Protein AF-A0A8J7L8V4-F1 (afdb_monomer_lite)

Sequence (102 aa):
MEALPDNWADIQPDTVYLSISGLLVSFGGEQIKLGLKYDQKGKHLKAIEKGIVPPRGNVGLVASQESGYDLKSKVLGKGGDRRFHAKFIDDILHFPGLVTEH

Structure (mmCIF, N/CA/C/O backbone):
data_AF-A0A8J7L8V4-F1
#
_entry.id   AF-A0A8J7L8V4-F1
#
loop_
_atom_site.group_PDB
_atom_site.id
_atom_site.type_symbol
_atom_site.label_atom_id
_atom_site.label_alt_id
_atom_site.label_comp_id
_atom_site.label_asym_id
_atom_site.label_entity_id
_atom_site.label_seq_id
_atom_site.pdbx_PDB_ins_code
_atom_site.Cartn_x
_atom_site.Cartn_y
_atom_site.Cartn_z
_atom_site.occupancy
_atom_site.B_iso_or_equiv
_atom_site.auth_seq_id
_atom_site.auth_comp_id
_atom_site.auth_asym_id
_atom_site.auth_atom_id
_atom_site.pdbx_PDB_model_num
ATOM 1 N N . MET A 1 1 ? -16.064 5.754 7.129 1.00 74.81 1 MET A N 1
ATOM 2 C CA . MET A 1 1 ? -14.832 5.377 6.408 1.00 74.81 1 MET A CA 1
ATOM 3 C C . MET A 1 1 ? -14.157 6.662 5.989 1.00 74.81 1 MET A C 1
ATOM 5 O O . MET A 1 1 ? -14.854 7.556 5.521 1.00 74.81 1 MET A O 1
ATOM 9 N N . GLU A 1 2 ? -12.859 6.776 6.236 1.00 91.12 2 GLU A N 1
ATOM 10 C CA . GLU A 1 2 ? -12.074 7.978 5.938 1.00 91.12 2 GLU A CA 1
ATOM 11 C C . GLU A 1 2 ? -11.388 7.831 4.578 1.00 91.12 2 GLU A C 1
ATOM 13 O O . GLU A 1 2 ? -11.140 6.710 4.132 1.00 91.12 2 GLU A O 1
ATOM 18 N N . ALA A 1 3 ? -11.096 8.944 3.907 1.00 96.25 3 ALA A N 1
ATOM 19 C CA . ALA A 1 3 ? -10.249 8.909 2.717 1.00 96.25 3 ALA A CA 1
ATOM 20 C C . ALA A 1 3 ? -8.829 8.484 3.114 1.00 96.25 3 ALA A C 1
ATOM 22 O O . ALA A 1 3 ? -8.364 8.851 4.193 1.00 96.25 3 ALA A O 1
ATOM 23 N N . LEU A 1 4 ? -8.145 7.726 2.257 1.00 97.12 4 LEU A N 1
ATOM 24 C CA . LEU A 1 4 ? -6.746 7.363 2.485 1.00 97.12 4 LEU A CA 1
ATOM 25 C C . LEU A 1 4 ? -5.873 8.633 2.538 1.00 97.12 4 LEU A C 1
ATOM 27 O O . LEU A 1 4 ? -5.872 9.402 1.572 1.00 97.12 4 LEU A O 1
ATOM 31 N N . PRO A 1 5 ? -5.118 8.867 3.630 1.00 96.50 5 PRO A N 1
ATOM 32 C CA . PRO A 1 5 ? -4.168 9.971 3.685 1.00 96.50 5 PRO A CA 1
ATOM 33 C C . PRO A 1 5 ? -3.107 9.880 2.585 1.00 96.50 5 PRO A C 1
ATOM 35 O O . PRO A 1 5 ? -2.744 8.794 2.130 1.00 96.50 5 PRO A O 1
ATOM 38 N N . ASP A 1 6 ? -2.553 11.021 2.183 1.00 94.81 6 ASP A N 1
ATOM 39 C CA . ASP A 1 6 ? -1.509 11.096 1.156 1.00 94.81 6 ASP A CA 1
ATOM 40 C C . ASP A 1 6 ? -0.079 10.944 1.714 1.00 94.81 6 ASP A C 1
ATOM 42 O O . ASP A 1 6 ? 0.896 10.961 0.951 1.00 94.81 6 ASP A O 1
ATOM 46 N N . ASN A 1 7 ? 0.048 10.732 3.029 1.00 96.44 7 ASN A N 1
ATOM 47 C CA . ASN A 1 7 ? 1.303 10.546 3.746 1.00 96.44 7 ASN A CA 1
ATOM 48 C C . ASN A 1 7 ? 1.221 9.372 4.737 1.00 96.44 7 ASN A C 1
ATOM 50 O O . ASN A 1 7 ? 0.263 9.227 5.492 1.00 96.44 7 ASN A O 1
ATOM 54 N N . TRP A 1 8 ? 2.275 8.551 4.776 1.00 97.69 8 TRP A N 1
ATOM 55 C CA . TRP A 1 8 ? 2.387 7.403 5.678 1.00 97.69 8 TRP A CA 1
ATOM 56 C C . TRP A 1 8 ? 2.344 7.772 7.164 1.00 97.69 8 TRP A C 1
ATOM 58 O O . TRP A 1 8 ? 1.924 6.945 7.966 1.00 97.69 8 TRP A O 1
ATOM 68 N N . ALA A 1 9 ? 2.777 8.980 7.540 1.00 97.56 9 ALA A N 1
ATOM 69 C CA . ALA A 1 9 ? 2.771 9.427 8.936 1.00 97.56 9 ALA A CA 1
ATOM 70 C C . ALA A 1 9 ? 1.355 9.632 9.502 1.00 97.56 9 ALA A C 1
ATOM 72 O O . ALA A 1 9 ? 1.171 9.564 10.715 1.00 97.56 9 ALA A O 1
ATOM 73 N N . ASP A 1 10 ? 0.375 9.845 8.624 1.00 97.69 10 ASP A N 1
ATOM 74 C CA . ASP A 1 10 ? -1.013 10.124 8.994 1.00 97.69 10 ASP A CA 1
ATOM 75 C C . ASP A 1 10 ? -1.884 8.854 8.986 1.00 97.69 10 ASP A C 1
ATOM 77 O O . ASP A 1 10 ? -3.049 8.882 9.384 1.00 97.69 10 ASP A O 1
ATOM 81 N N . ILE A 1 11 ? -1.321 7.718 8.565 1.00 97.88 11 ILE A N 1
ATOM 82 C CA . ILE A 1 11 ? -2.009 6.426 8.538 1.00 97.88 11 ILE A CA 1
ATOM 83 C C . ILE A 1 11 ? -1.959 5.789 9.924 1.00 97.88 11 ILE A C 1
ATOM 85 O O . ILE A 1 11 ? -0.894 5.632 10.522 1.00 97.88 11 ILE A O 1
ATOM 89 N N . GLN A 1 12 ? -3.123 5.365 10.406 1.00 98.00 12 GLN A N 1
ATOM 90 C CA . GLN A 1 12 ? -3.262 4.595 11.635 1.00 98.00 12 GLN A CA 1
ATOM 91 C C . GLN A 1 12 ? -3.309 3.091 11.322 1.00 98.00 12 GLN A C 1
ATOM 93 O O . GLN A 1 12 ? -3.920 2.693 10.324 1.00 98.00 12 GLN A O 1
ATOM 98 N N . PRO A 1 13 ? -2.667 2.245 12.149 1.00 97.62 13 PRO A N 1
ATOM 99 C CA . PRO A 1 13 ? -2.696 0.801 11.962 1.00 97.62 13 PRO A CA 1
ATOM 100 C C . PRO A 1 13 ? -4.119 0.259 12.104 1.00 97.62 13 PRO A C 1
ATOM 102 O O . PRO A 1 13 ? -4.875 0.707 12.961 1.00 97.62 13 PRO A O 1
ATOM 105 N N . ASP A 1 14 ? -4.462 -0.707 11.252 1.00 95.56 14 ASP A N 1
ATOM 106 C CA . ASP A 1 14 ? -5.732 -1.448 11.246 1.00 95.56 14 ASP A CA 1
ATOM 107 C C . ASP A 1 14 ? -7.001 -0.592 11.039 1.00 95.56 14 ASP A C 1
ATOM 109 O O . ASP A 1 14 ? -8.120 -1.109 11.042 1.00 95.56 14 ASP A O 1
ATOM 113 N N . THR A 1 15 ? -6.843 0.703 10.753 1.00 97.88 15 THR A N 1
ATOM 114 C CA . THR A 1 15 ? -7.922 1.578 10.288 1.00 97.88 15 THR A CA 1
ATOM 115 C C . THR A 1 15 ? -8.240 1.298 8.820 1.00 97.88 15 THR A C 1
ATOM 117 O O . THR A 1 15 ? -7.345 1.103 7.992 1.00 97.88 15 THR A O 1
ATOM 120 N N . VAL A 1 16 ? -9.535 1.288 8.490 1.00 98.25 16 VAL A N 1
ATOM 121 C CA . VAL A 1 16 ? -10.027 1.089 7.122 1.00 98.25 16 VAL A CA 1
ATOM 122 C C . VAL A 1 16 ? -10.236 2.433 6.432 1.00 98.25 16 VAL A C 1
ATOM 124 O O . VAL A 1 16 ? -11.053 3.256 6.858 1.00 98.2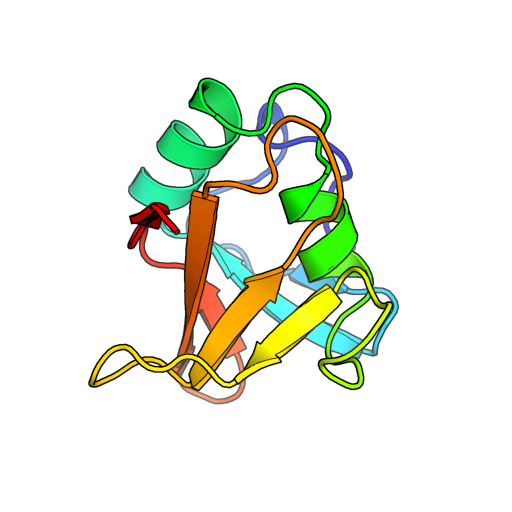5 16 VAL A O 1
ATOM 127 N N . TYR A 1 17 ? -9.540 2.602 5.316 1.00 98.31 17 TYR A N 1
ATOM 128 C CA . TYR A 1 17 ? -9.607 3.762 4.443 1.00 98.31 17 TYR A CA 1
ATOM 129 C C . TYR A 1 17 ? -10.298 3.415 3.126 1.00 98.31 17 TYR A C 1
ATOM 131 O O . TYR A 1 17 ? -10.214 2.288 2.636 1.00 98.31 17 TYR A O 1
ATOM 139 N N . LEU A 1 18 ? -10.968 4.402 2.541 1.00 97.81 18 LEU A N 1
ATOM 140 C CA . LEU A 1 18 ? -11.533 4.336 1.202 1.00 97.81 18 LEU A CA 1
ATOM 141 C C . LEU A 1 18 ? -10.584 5.039 0.233 1.00 97.81 18 LEU A C 1
ATOM 143 O O . LEU A 1 18 ? -10.279 6.218 0.411 1.00 97.81 18 LEU A O 1
ATOM 147 N N . SER A 1 19 ? -10.150 4.319 -0.797 1.00 96.25 19 SER A N 1
ATOM 148 C CA . SER A 1 19 ? -9.367 4.905 -1.887 1.00 96.25 19 SER A CA 1
ATOM 149 C C . SER A 1 19 ? -10.242 5.611 -2.924 1.00 96.25 19 SER A C 1
ATOM 151 O O . SER A 1 19 ? -11.424 5.280 -3.062 1.00 96.25 19 SER A O 1
ATOM 153 N N . ILE A 1 20 ? -9.664 6.493 -3.750 1.00 94.94 20 ILE A N 1
ATOM 154 C CA . ILE A 1 20 ? -10.377 7.117 -4.885 1.00 94.94 20 ILE A CA 1
ATOM 155 C C . ILE A 1 20 ? -10.988 6.106 -5.865 1.00 94.94 20 ILE A C 1
ATOM 157 O O . ILE A 1 20 ? -11.924 6.440 -6.589 1.00 94.94 20 ILE A O 1
ATOM 161 N N . SER A 1 21 ? -10.467 4.877 -5.914 1.00 92.19 21 SER A N 1
ATOM 162 C CA . SER A 1 21 ? -10.990 3.809 -6.774 1.00 92.19 21 SER A CA 1
ATOM 163 C C . SER A 1 21 ? -12.217 3.092 -6.194 1.00 92.19 21 SER A C 1
ATOM 165 O O . SER A 1 21 ? -12.786 2.225 -6.852 1.00 92.19 21 SER A O 1
ATOM 167 N N . GLY A 1 22 ? -12.616 3.431 -4.963 1.00 95.12 22 GLY A N 1
ATOM 168 C CA . GLY A 1 22 ? -13.674 2.747 -4.221 1.00 95.12 22 GLY A CA 1
ATOM 169 C C . GLY A 1 22 ? -13.200 1.504 -3.459 1.00 95.12 22 GLY A C 1
ATOM 170 O O . GLY A 1 22 ? -14.007 0.851 -2.805 1.00 95.12 22 GLY A O 1
ATOM 171 N N . LEU A 1 23 ? -11.907 1.170 -3.521 1.00 96.75 23 LEU A N 1
ATOM 172 C CA . LEU A 1 23 ? -11.328 0.036 -2.801 1.00 96.75 23 LEU A CA 1
ATOM 173 C C . LEU A 1 23 ? -11.144 0.363 -1.314 1.00 96.75 23 LEU A C 1
ATOM 175 O O . LEU A 1 23 ? -10.607 1.427 -0.989 1.00 96.75 23 LEU A O 1
ATOM 179 N N . LEU A 1 24 ? -11.537 -0.571 -0.444 1.00 98.06 24 LEU A N 1
ATOM 180 C CA . LEU A 1 24 ? -11.269 -0.528 0.994 1.00 98.06 24 LEU A CA 1
ATOM 181 C C . LEU A 1 24 ? -9.868 -1.055 1.286 1.00 98.06 24 LEU A C 1
ATOM 183 O O . LEU A 1 24 ? -9.503 -2.142 0.835 1.00 98.06 24 LEU A O 1
ATOM 187 N N . VAL A 1 25 ? -9.086 -0.294 2.046 1.00 98.19 25 VAL A N 1
ATOM 188 C CA . VAL A 1 25 ? -7.678 -0.594 2.316 1.00 98.19 25 VAL A CA 1
ATOM 189 C C . VAL A 1 25 ? -7.375 -0.432 3.800 1.00 98.19 25 VAL A C 1
ATOM 191 O O . VAL A 1 25 ? -7.846 0.508 4.433 1.00 98.19 25 VAL A O 1
ATOM 194 N N . SER A 1 26 ? -6.557 -1.326 4.351 1.00 98.44 26 SER A N 1
ATOM 195 C CA . SER A 1 26 ? -6.000 -1.190 5.700 1.00 98.44 26 SER A CA 1
ATOM 196 C C . SER A 1 26 ? -4.515 -1.550 5.724 1.00 98.44 26 SER A C 1
ATOM 198 O O . SER A 1 26 ? -4.001 -2.223 4.824 1.00 98.44 26 SER A O 1
ATOM 200 N N . PHE A 1 27 ? -3.813 -1.095 6.760 1.00 98.56 27 PHE A N 1
ATOM 201 C CA . PHE A 1 27 ? -2.369 -1.266 6.895 1.00 98.56 27 PHE A CA 1
ATOM 202 C C . PHE A 1 27 ? -2.024 -1.798 8.279 1.00 98.56 27 PHE A C 1
ATOM 204 O O . PHE A 1 27 ? -2.420 -1.213 9.283 1.00 98.56 27 PHE A O 1
ATOM 211 N N . GLY A 1 28 ? -1.237 -2.869 8.337 1.00 98.50 28 GLY A N 1
ATOM 212 C CA . GLY A 1 28 ? -0.613 -3.303 9.580 1.00 98.50 28 GLY A CA 1
ATOM 213 C C . GLY A 1 28 ? 0.511 -2.349 9.996 1.00 98.50 28 GLY A C 1
ATOM 214 O O . GLY A 1 28 ? 1.127 -1.678 9.161 1.00 98.50 28 GLY A O 1
ATOM 215 N N . GLY A 1 29 ? 0.840 -2.324 11.289 1.00 98.38 29 GLY A N 1
ATOM 216 C CA . GLY A 1 29 ? 1.886 -1.441 11.823 1.00 98.38 29 GLY A CA 1
ATOM 217 C C . GLY A 1 29 ? 3.254 -1.606 11.143 1.00 98.38 29 GLY A C 1
ATOM 218 O O . GLY A 1 29 ? 3.951 -0.619 10.903 1.00 98.38 29 GLY A O 1
ATOM 219 N N . GLU A 1 30 ? 3.626 -2.831 10.761 1.00 98.44 30 GLU A N 1
ATOM 220 C CA . GLU A 1 30 ? 4.871 -3.081 10.022 1.00 98.44 30 GLU A CA 1
ATOM 221 C C . GLU A 1 30 ? 4.854 -2.448 8.627 1.00 98.44 30 GLU A C 1
ATOM 223 O O . GLU A 1 30 ? 5.852 -1.865 8.201 1.00 98.44 30 GLU A O 1
ATOM 228 N N . GLN A 1 31 ? 3.713 -2.464 7.934 1.00 98.44 31 GLN A N 1
ATOM 229 C CA . GLN A 1 31 ? 3.596 -1.808 6.635 1.00 98.44 31 GLN A CA 1
ATOM 230 C C . GLN A 1 31 ? 3.797 -0.295 6.736 1.00 98.44 31 GLN A C 1
ATOM 232 O O . GLN A 1 31 ? 4.457 0.285 5.873 1.00 98.44 31 GLN A O 1
ATOM 237 N N . ILE A 1 32 ? 3.264 0.340 7.779 1.00 98.38 32 ILE A N 1
ATOM 238 C CA . ILE A 1 32 ? 3.413 1.785 7.994 1.00 98.38 32 ILE A CA 1
ATOM 239 C C . ILE A 1 32 ? 4.892 2.133 8.208 1.00 98.38 32 ILE A C 1
ATOM 241 O O . ILE A 1 32 ? 5.420 3.034 7.552 1.00 98.38 32 ILE A O 1
ATOM 245 N N . LYS A 1 33 ? 5.609 1.358 9.037 1.00 98.31 33 LYS A N 1
ATOM 246 C CA . LYS A 1 33 ? 7.064 1.516 9.237 1.00 98.31 33 LYS A CA 1
ATOM 247 C C . LYS A 1 33 ? 7.841 1.383 7.925 1.00 98.31 33 LYS A C 1
ATOM 249 O O . LYS A 1 33 ? 8.748 2.171 7.652 1.00 98.31 33 LYS A O 1
ATOM 254 N N . LEU A 1 34 ? 7.489 0.395 7.103 1.00 97.19 34 LEU A N 1
ATOM 255 C CA . LEU A 1 34 ? 8.110 0.167 5.797 1.00 97.19 34 LEU A CA 1
ATOM 256 C C . LEU A 1 34 ? 7.802 1.298 4.808 1.00 97.19 34 LEU A C 1
ATOM 258 O O . LEU A 1 34 ? 8.699 1.719 4.079 1.00 97.19 34 LEU A O 1
ATOM 262 N N . GLY A 1 35 ? 6.575 1.820 4.816 1.00 96.81 35 GLY A N 1
ATOM 263 C CA . GLY A 1 35 ? 6.157 2.977 4.028 1.00 96.81 35 GLY A CA 1
ATOM 264 C C . GLY A 1 35 ? 6.965 4.226 4.372 1.00 96.81 35 GLY A C 1
ATOM 265 O O . GLY A 1 35 ? 7.581 4.821 3.490 1.00 96.81 35 GLY A O 1
ATOM 266 N N . LEU A 1 36 ? 7.083 4.550 5.663 1.00 96.75 36 LEU A N 1
ATOM 267 C CA . LEU A 1 36 ? 7.914 5.658 6.151 1.00 96.75 36 LEU A CA 1
ATOM 268 C C . LEU A 1 36 ? 9.392 5.504 5.755 1.00 96.75 36 LEU A C 1
ATOM 270 O O . LEU A 1 36 ? 10.049 6.474 5.377 1.00 96.75 36 LEU A O 1
ATOM 274 N N . LYS A 1 37 ? 9.923 4.277 5.817 1.00 95.75 37 LYS A N 1
ATOM 275 C CA . LYS A 1 37 ? 11.328 3.993 5.501 1.00 95.75 37 LYS A CA 1
ATOM 276 C C . LYS A 1 37 ? 11.627 4.068 4.003 1.00 95.75 37 LYS A C 1
ATOM 278 O O . LYS A 1 37 ? 12.648 4.635 3.612 1.00 95.75 37 LYS A O 1
ATOM 283 N N . TYR A 1 38 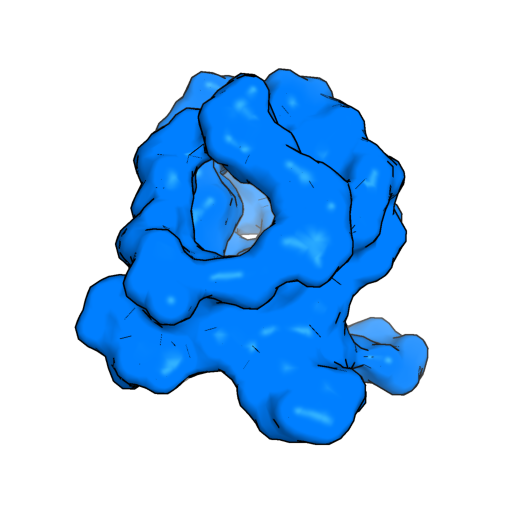? 10.778 3.460 3.179 1.00 93.94 38 TYR A N 1
ATOM 284 C CA . TYR A 1 38 ? 11.092 3.166 1.780 1.00 93.94 38 TYR A CA 1
ATOM 285 C C . TYR A 1 38 ? 10.292 3.983 0.765 1.00 93.94 38 TYR A C 1
ATOM 287 O O . TYR A 1 38 ? 10.770 4.191 -0.348 1.00 93.94 38 TYR A O 1
ATOM 295 N N . ASP A 1 39 ? 9.119 4.491 1.133 1.00 94.62 39 ASP A N 1
ATOM 296 C CA . ASP A 1 39 ? 8.235 5.247 0.246 1.00 94.62 39 ASP A CA 1
ATOM 297 C C . ASP A 1 39 ? 8.182 6.736 0.621 1.00 94.62 39 ASP A C 1
ATOM 299 O O . ASP A 1 39 ? 7.127 7.359 0.687 1.00 94.62 39 ASP A O 1
ATOM 303 N N . GLN A 1 40 ? 9.354 7.344 0.819 1.00 90.81 40 GLN A N 1
ATOM 304 C CA . GLN A 1 40 ? 9.507 8.743 1.254 1.00 90.81 40 GLN A CA 1
ATOM 305 C C . GLN A 1 40 ? 8.816 9.775 0.343 1.00 90.81 40 GLN A C 1
ATOM 307 O O . GLN A 1 40 ? 8.584 10.908 0.747 1.00 90.81 40 GLN A O 1
ATOM 312 N N . LYS A 1 41 ? 8.524 9.411 -0.913 1.00 91.69 41 LYS A N 1
ATOM 313 C CA . LYS A 1 41 ? 7.822 10.266 -1.888 1.00 91.69 41 LYS A CA 1
ATOM 314 C C . LYS A 1 41 ? 6.340 9.901 -2.060 1.00 91.69 41 LYS A C 1
ATOM 316 O O . LYS A 1 41 ? 5.698 10.442 -2.964 1.00 91.69 41 LYS A O 1
ATOM 321 N N . GLY A 1 42 ? 5.828 8.956 -1.270 1.00 94.75 42 GLY A N 1
ATOM 322 C CA . GLY A 1 42 ? 4.446 8.481 -1.327 1.00 94.75 42 GLY A CA 1
ATOM 323 C C . GLY A 1 42 ? 4.067 7.847 -2.667 1.00 94.75 42 GLY A C 1
ATOM 324 O O . GLY A 1 42 ? 2.914 7.925 -3.080 1.00 94.75 42 GLY A O 1
ATOM 325 N N . LYS A 1 43 ? 5.020 7.291 -3.426 1.00 95.69 43 LYS A N 1
ATOM 326 C CA . LYS A 1 43 ? 4.731 6.686 -4.734 1.00 95.69 43 LYS A CA 1
ATOM 327 C C . LYS A 1 43 ? 3.912 5.412 -4.580 1.00 95.69 43 LYS A C 1
ATOM 329 O O . LYS A 1 43 ? 2.986 5.203 -5.361 1.00 95.69 43 LYS A O 1
ATOM 334 N N . HIS A 1 44 ? 4.266 4.564 -3.617 1.00 97.00 44 HIS A N 1
ATOM 335 C CA . HIS A 1 44 ? 3.510 3.348 -3.335 1.00 97.00 44 HIS A CA 1
ATOM 336 C C . HIS A 1 44 ? 2.150 3.690 -2.754 1.00 97.00 44 HIS A C 1
ATOM 338 O O . HIS A 1 44 ? 1.162 3.121 -3.206 1.00 97.00 44 HIS A O 1
ATOM 344 N N . LEU A 1 45 ? 2.083 4.663 -1.845 1.00 97.19 45 LEU A N 1
ATOM 345 C CA . LEU A 1 45 ? 0.812 5.123 -1.295 1.00 97.19 45 LEU A CA 1
ATOM 346 C C . LEU A 1 45 ? -0.122 5.664 -2.388 1.00 97.19 45 LEU A C 1
ATOM 348 O O . LEU A 1 45 ? -1.267 5.243 -2.481 1.00 97.19 45 LEU A O 1
ATOM 352 N N . LYS A 1 46 ? 0.394 6.470 -3.325 1.00 96.62 46 LYS A N 1
ATOM 353 C CA . LYS A 1 46 ? -0.360 6.917 -4.514 1.00 96.62 46 LYS A CA 1
ATOM 354 C C . LYS A 1 46 ? -0.776 5.774 -5.440 1.00 96.62 46 LYS A C 1
ATOM 356 O O . LYS A 1 46 ? -1.821 5.852 -6.079 1.00 96.62 46 LYS A O 1
ATOM 361 N N . ALA A 1 47 ? 0.040 4.728 -5.560 1.00 96.88 47 ALA A N 1
ATOM 362 C CA . ALA A 1 47 ? -0.318 3.543 -6.336 1.00 96.88 47 ALA A CA 1
ATOM 363 C C . ALA A 1 47 ? -1.460 2.758 -5.677 1.00 96.88 47 ALA A C 1
ATOM 365 O O . ALA A 1 47 ? -2.340 2.273 -6.380 1.00 96.88 47 ALA A O 1
ATOM 366 N N . ILE A 1 48 ? -1.444 2.655 -4.347 1.00 97.88 48 ILE A N 1
ATOM 367 C CA . ILE A 1 48 ? -2.520 2.052 -3.558 1.00 97.88 48 ILE A CA 1
ATOM 368 C C . ILE A 1 48 ? -3.796 2.880 -3.704 1.00 97.88 48 ILE A C 1
ATOM 370 O O . ILE A 1 48 ? -4.836 2.323 -4.036 1.00 97.88 48 ILE A O 1
ATOM 374 N N . GLU A 1 49 ? -3.685 4.202 -3.573 1.00 97.31 49 GLU A N 1
ATOM 375 C CA . GLU A 1 49 ? -4.814 5.122 -3.693 1.00 97.31 49 GLU A CA 1
ATOM 376 C C . GLU A 1 49 ? -5.479 5.053 -5.069 1.00 97.31 49 GLU A C 1
ATOM 378 O O . GLU A 1 49 ? -6.699 5.005 -5.199 1.00 97.31 49 GLU A O 1
ATOM 383 N N . LYS A 1 50 ? -4.674 4.944 -6.127 1.00 96.81 50 LYS A N 1
ATOM 384 C CA . LYS A 1 50 ? -5.184 4.772 -7.489 1.00 96.81 50 LYS A CA 1
ATOM 385 C C . LYS A 1 50 ? -5.931 3.447 -7.705 1.00 96.81 50 LYS A C 1
ATOM 387 O O . LYS A 1 50 ? -6.745 3.367 -8.622 1.00 96.81 50 LYS A O 1
ATOM 392 N N . GLY A 1 51 ? -5.651 2.415 -6.910 1.00 97.00 51 GLY A N 1
ATOM 393 C CA . GLY A 1 51 ? -6.296 1.109 -7.023 1.00 97.00 51 GLY A CA 1
ATOM 394 C C . GLY A 1 51 ? -5.752 0.221 -8.148 1.00 97.00 51 GLY A C 1
ATOM 395 O O . GLY A 1 51 ? -4.611 0.362 -8.600 1.00 97.00 51 GLY A O 1
ATOM 396 N N . ILE A 1 52 ? -6.565 -0.751 -8.571 1.00 97.38 52 ILE A N 1
ATOM 397 C CA . ILE A 1 52 ? -6.191 -1.805 -9.531 1.00 97.38 52 ILE A CA 1
ATOM 398 C C . ILE A 1 52 ? -5.991 -1.225 -10.935 1.00 97.38 52 ILE A C 1
ATOM 400 O O . ILE A 1 52 ? -6.822 -0.477 -11.445 1.00 97.38 52 ILE A O 1
ATOM 404 N N . VAL A 1 53 ? -4.891 -1.604 -11.590 1.00 95.88 53 VAL A N 1
ATOM 405 C CA . VAL A 1 53 ? -4.543 -1.148 -12.943 1.00 95.88 53 VAL A CA 1
ATOM 406 C C . VAL A 1 53 ? -4.023 -2.291 -13.822 1.00 95.88 5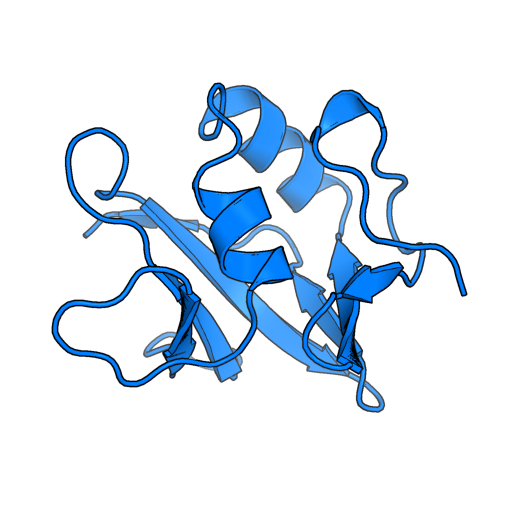3 VAL A C 1
ATOM 408 O O . VAL A 1 53 ? -3.492 -3.281 -13.312 1.00 95.88 53 VAL A O 1
ATOM 411 N N . PRO A 1 54 ? -4.074 -2.152 -15.162 1.00 93.38 54 PRO A N 1
ATOM 412 C CA . PRO A 1 54 ? -3.389 -3.075 -16.060 1.00 93.38 54 PRO A CA 1
ATOM 413 C C . PRO A 1 54 ? -1.871 -3.099 -15.800 1.00 93.38 54 PRO A C 1
ATOM 415 O O . PRO A 1 54 ? -1.260 -2.047 -15.603 1.00 93.38 54 PRO A O 1
ATOM 418 N N . PRO A 1 55 ? -1.203 -4.263 -15.865 1.00 87.19 55 PRO A N 1
ATOM 419 C CA . PRO A 1 55 ? 0.166 -4.399 -15.378 1.00 87.19 55 PRO A CA 1
ATOM 420 C C . PRO A 1 55 ? 1.223 -3.676 -16.218 1.00 87.19 55 PRO A C 1
ATOM 422 O O . PRO A 1 55 ? 2.275 -3.327 -15.689 1.00 87.19 55 PRO A O 1
ATOM 425 N N . ARG A 1 56 ? 1.019 -3.446 -17.519 1.00 89.00 56 ARG A N 1
ATOM 426 C CA . ARG A 1 56 ? 2.023 -2.783 -18.375 1.00 89.00 56 ARG A CA 1
ATOM 427 C C . ARG A 1 56 ? 1.827 -1.269 -18.380 1.00 89.00 56 ARG A C 1
ATOM 429 O O . ARG A 1 56 ? 0.707 -0.802 -18.514 1.00 89.00 56 ARG A O 1
ATOM 436 N N . GLY A 1 57 ? 2.923 -0.519 -18.238 1.00 87.38 57 GLY A N 1
ATOM 437 C CA . GLY A 1 57 ? 2.943 0.945 -18.376 1.00 87.38 57 GLY A CA 1
ATOM 438 C C . GLY A 1 57 ? 2.264 1.749 -17.261 1.00 87.38 57 GLY A C 1
ATOM 439 O O . GLY A 1 57 ? 2.268 2.971 -17.329 1.00 87.38 57 GLY A O 1
ATOM 440 N N . ASN A 1 58 ? 1.714 1.101 -16.229 1.00 92.12 58 ASN A N 1
ATOM 441 C CA . ASN A 1 58 ? 0.955 1.779 -15.180 1.00 92.12 58 ASN A CA 1
ATOM 442 C C . ASN A 1 58 ? 1.640 1.739 -13.810 1.00 92.12 58 ASN A C 1
ATOM 444 O O . ASN A 1 58 ? 2.348 0.791 -13.462 1.00 92.12 58 ASN A O 1
ATOM 448 N N . VAL A 1 59 ? 1.352 2.783 -13.034 1.00 93.88 59 VAL A N 1
ATOM 449 C CA . VAL A 1 59 ? 1.483 2.835 -11.574 1.00 93.88 59 VAL A CA 1
ATOM 450 C C . VAL A 1 59 ? 0.115 2.503 -10.980 1.00 93.88 59 VAL A C 1
ATOM 452 O O . VAL A 1 59 ? -0.882 3.042 -11.474 1.00 93.88 59 VAL A O 1
ATOM 455 N N . GLY A 1 60 ? 0.069 1.629 -9.976 1.00 96.69 60 GLY A N 1
ATOM 456 C CA . GLY A 1 60 ? -1.157 1.185 -9.304 1.00 96.69 60 GLY A CA 1
ATOM 457 C C . GLY A 1 60 ? -0.982 -0.166 -8.604 1.00 96.69 60 GLY A C 1
ATOM 458 O O . GLY A 1 60 ? 0.147 -0.605 -8.366 1.00 96.69 60 GLY A O 1
ATOM 459 N N . LEU A 1 61 ? -2.089 -0.843 -8.315 1.00 98.00 61 LEU A N 1
ATOM 460 C CA . LEU A 1 61 ? -2.120 -2.211 -7.801 1.00 98.00 61 LEU A CA 1
ATOM 461 C C . LEU A 1 61 ? -2.209 -3.223 -8.945 1.00 98.00 61 LEU A C 1
ATOM 463 O O . LEU A 1 61 ? -2.987 -3.064 -9.885 1.00 98.00 61 LEU A O 1
ATOM 467 N N . VAL A 1 62 ? -1.405 -4.277 -8.858 1.00 97.44 62 VAL A N 1
ATOM 468 C CA . VAL A 1 62 ? -1.377 -5.392 -9.816 1.00 97.44 62 VAL A CA 1
ATOM 469 C C . VAL A 1 62 ? -1.359 -6.715 -9.0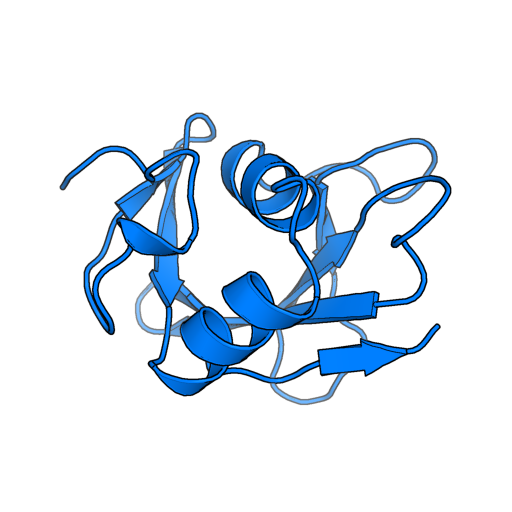59 1.00 97.44 62 VAL A C 1
ATOM 471 O O . VAL A 1 62 ? -1.002 -6.728 -7.885 1.00 97.44 62 VAL A O 1
ATOM 474 N N . ALA A 1 63 ? -1.686 -7.824 -9.723 1.00 97.56 63 ALA A N 1
ATOM 475 C CA . ALA A 1 63 ? -1.644 -9.149 -9.105 1.00 97.56 63 ALA A CA 1
ATOM 476 C C . ALA A 1 63 ? -0.273 -9.446 -8.466 1.00 97.56 63 ALA A C 1
ATOM 478 O O . ALA A 1 63 ? 0.782 -9.240 -9.088 1.00 97.56 63 ALA A O 1
ATOM 479 N N . SER A 1 64 ? -0.303 -9.927 -7.224 1.00 96.94 64 SER A N 1
ATOM 480 C CA . SER A 1 64 ? 0.868 -10.439 -6.519 1.00 96.94 64 SER A CA 1
ATOM 481 C C . SER A 1 64 ? 1.278 -11.807 -7.077 1.00 96.94 64 SER A C 1
ATOM 483 O O . SER A 1 64 ? 0.457 -12.545 -7.611 1.00 96.94 64 SER A O 1
ATOM 485 N N . GLN A 1 65 ? 2.568 -12.133 -6.984 1.00 95.31 65 GLN A N 1
ATOM 486 C CA . GLN A 1 65 ? 3.105 -13.472 -7.272 1.00 95.31 65 GLN A CA 1
ATOM 487 C C . GLN A 1 65 ? 3.509 -14.205 -5.983 1.00 95.31 65 GLN A C 1
ATOM 489 O O . GLN A 1 65 ? 3.892 -15.368 -6.038 1.00 95.31 65 GLN A O 1
ATOM 494 N N . GLU A 1 66 ? 3.417 -13.532 -4.833 1.00 97.38 66 GLU A N 1
ATOM 495 C CA . GLU A 1 66 ? 3.715 -14.111 -3.525 1.00 97.38 66 GLU A CA 1
ATOM 496 C C . GLU A 1 66 ? 2.527 -14.929 -3.021 1.00 97.38 66 GLU A C 1
ATOM 498 O O . GLU A 1 66 ? 1.386 -14.460 -3.047 1.00 97.38 66 GLU A O 1
ATOM 503 N N . SER A 1 67 ? 2.801 -16.141 -2.535 1.00 96.44 67 SER A N 1
ATOM 504 C CA . SER A 1 67 ? 1.775 -17.050 -2.017 1.00 96.44 67 SER A CA 1
ATOM 505 C C . SER A 1 67 ? 1.028 -16.431 -0.834 1.00 96.44 67 SER A C 1
ATOM 507 O O . SER A 1 67 ? 1.644 -15.980 0.131 1.00 96.44 67 SER A O 1
ATOM 509 N N . GLY A 1 68 ? -0.307 -16.451 -0.887 1.00 96.81 68 GLY A N 1
ATOM 510 C CA . GLY A 1 68 ? -1.171 -15.878 0.152 1.00 96.81 68 GLY A CA 1
ATOM 511 C C . GLY A 1 68 ? -1.388 -14.364 0.045 1.00 96.81 68 GLY A C 1
ATOM 512 O O . GLY A 1 68 ? -1.898 -13.769 0.994 1.00 96.81 68 GLY A O 1
ATOM 513 N N . TYR A 1 69 ? -1.004 -13.753 -1.080 1.00 98.31 69 TYR A N 1
ATOM 514 C CA . TYR A 1 69 ? -1.223 -12.340 -1.382 1.00 98.31 69 TYR A CA 1
ATOM 515 C C . TYR A 1 69 ? -1.918 -12.175 -2.729 1.00 98.31 69 TYR A C 1
ATOM 517 O O . TYR A 1 69 ? -1.563 -12.836 -3.702 1.00 98.31 69 TYR A O 1
ATOM 525 N N . ASP A 1 70 ? -2.857 -11.236 -2.798 1.00 98.38 70 ASP A N 1
ATOM 526 C CA . ASP A 1 70 ? -3.688 -10.999 -3.978 1.00 98.38 70 ASP A CA 1
ATOM 527 C C . ASP A 1 70 ? -3.101 -9.900 -4.860 1.00 98.38 70 ASP A C 1
ATOM 529 O O . ASP A 1 70 ? -2.959 -10.057 -6.075 1.00 98.38 70 ASP A O 1
ATOM 533 N N . LEU A 1 71 ? -2.702 -8.781 -4.249 1.00 98.25 71 LEU A N 1
ATOM 534 C CA . LEU A 1 71 ? -2.249 -7.586 -4.955 1.00 98.25 71 LEU A CA 1
ATOM 535 C C . LEU A 1 71 ? -0.908 -7.092 -4.420 1.00 98.25 71 LEU A C 1
ATOM 537 O O . LEU A 1 71 ? -0.523 -7.344 -3.281 1.00 98.25 71 LEU A O 1
ATOM 541 N N . LYS A 1 72 ? -0.184 -6.355 -5.258 1.00 97.81 72 LYS A N 1
ATOM 542 C CA . LYS A 1 72 ? 1.027 -5.635 -4.879 1.00 97.81 72 LYS A CA 1
ATOM 543 C C . LYS A 1 72 ? 1.073 -4.248 -5.498 1.00 97.81 72 LYS A C 1
ATOM 545 O O . LYS A 1 72 ? 0.605 -4.038 -6.619 1.00 97.81 72 LYS A O 1
ATOM 550 N N . SER A 1 73 ? 1.687 -3.306 -4.792 1.00 97.06 73 SER A N 1
ATOM 551 C CA . SER A 1 73 ? 1.919 -1.960 -5.310 1.00 97.06 73 SER A CA 1
ATOM 552 C C . SER A 1 73 ? 3.024 -1.969 -6.364 1.00 97.06 73 SER A C 1
ATOM 554 O O . SER A 1 73 ? 4.123 -2.482 -6.149 1.00 97.06 73 SER A O 1
ATOM 556 N N . LYS A 1 74 ? 2.736 -1.381 -7.525 1.00 94.62 74 LYS A N 1
ATOM 557 C CA . LYS A 1 74 ? 3.677 -1.203 -8.627 1.00 94.62 74 LYS A CA 1
ATOM 558 C C . LYS A 1 74 ? 3.872 0.281 -8.894 1.00 94.62 74 LYS A C 1
ATOM 560 O O . LYS A 1 74 ? 2.925 0.992 -9.222 1.00 94.62 74 LYS A O 1
ATOM 565 N N . VAL A 1 75 ? 5.123 0.725 -8.832 1.00 93.81 75 VAL A N 1
ATOM 566 C CA . VAL A 1 75 ? 5.524 2.094 -9.177 1.00 93.81 75 VAL A CA 1
ATOM 567 C C . VAL A 1 75 ? 6.623 2.067 -10.238 1.00 93.81 75 VAL A C 1
ATOM 569 O O . VAL A 1 75 ? 7.319 1.064 -10.399 1.00 93.81 75 VAL A O 1
ATOM 572 N N . LEU A 1 76 ? 6.760 3.158 -10.992 1.00 89.75 76 LEU A N 1
ATOM 573 C CA . LEU A 1 76 ? 7.726 3.281 -12.084 1.00 89.75 76 LEU A CA 1
ATOM 574 C C . LEU A 1 76 ? 8.908 4.188 -11.701 1.00 89.75 76 LEU A C 1
ATOM 576 O O . LEU A 1 76 ? 8.788 5.124 -10.896 1.00 89.75 76 LEU A O 1
ATOM 580 N N . GLY A 1 77 ? 10.053 3.929 -12.336 1.00 86.88 77 GLY A N 1
ATOM 581 C CA . GLY A 1 77 ? 11.291 4.684 -12.149 1.00 86.88 77 GLY A CA 1
ATOM 582 C C . GLY A 1 77 ? 11.946 4.451 -10.785 1.00 86.88 77 GLY A C 1
ATOM 583 O O . GLY A 1 77 ? 11.739 3.427 -10.140 1.00 86.88 77 GLY A O 1
ATOM 584 N N . LYS A 1 78 ? 12.754 5.420 -10.336 1.00 80.31 78 LYS A N 1
ATOM 585 C CA . LYS A 1 78 ? 13.514 5.333 -9.077 1.00 80.31 78 LYS A CA 1
ATOM 586 C C . LYS A 1 78 ? 12.597 5.081 -7.870 1.00 80.31 78 LYS A C 1
ATOM 588 O O . LYS A 1 78 ? 11.627 5.828 -7.690 1.00 80.31 78 LYS A O 1
ATOM 593 N N . GLY A 1 79 ? 12.942 4.080 -7.057 1.00 75.88 79 GLY A N 1
ATOM 594 C CA . GLY A 1 79 ? 12.144 3.597 -5.923 1.00 75.88 79 GLY A CA 1
ATOM 595 C C . GLY A 1 79 ? 11.070 2.572 -6.301 1.00 75.88 79 GLY A C 1
ATOM 596 O O . GLY A 1 79 ? 10.231 2.249 -5.475 1.00 75.88 79 GLY A O 1
ATOM 597 N N . GLY A 1 80 ? 11.049 2.111 -7.558 1.00 80.94 80 GLY A N 1
ATOM 598 C CA . GLY A 1 80 ? 10.161 1.050 -8.037 1.00 80.94 80 GLY A CA 1
ATOM 599 C C . GLY A 1 80 ? 10.768 -0.345 -8.032 1.00 80.94 80 GLY A C 1
ATOM 600 O O . GLY A 1 80 ? 10.204 -1.230 -8.666 1.00 80.94 80 GLY A O 1
ATOM 601 N N . ASP A 1 81 ? 11.884 -0.534 -7.348 1.00 89.25 81 ASP A N 1
ATOM 602 C CA . ASP A 1 81 ? 12.491 -1.819 -7.000 1.00 89.25 81 ASP A CA 1
ATOM 603 C C . ASP A 1 81 ? 11.665 -2.561 -5.944 1.00 89.25 81 ASP A C 1
ATOM 605 O O . ASP A 1 81 ? 11.571 -3.780 -5.974 1.00 89.25 81 ASP A O 1
ATOM 609 N N . ARG A 1 82 ? 10.976 -1.844 -5.051 1.00 93.69 82 ARG A N 1
ATOM 610 C CA . ARG A 1 82 ? 10.173 -2.471 -3.993 1.00 93.69 82 ARG A CA 1
ATOM 611 C C . ARG A 1 82 ? 8.737 -2.757 -4.418 1.00 93.69 82 ARG A C 1
ATOM 613 O O . ARG A 1 82 ? 8.190 -2.115 -5.319 1.00 93.69 82 ARG A O 1
ATOM 620 N N . ARG A 1 83 ? 8.099 -3.721 -3.757 1.00 96.00 83 ARG A N 1
ATOM 621 C CA . ARG A 1 83 ? 6.667 -4.035 -3.883 1.00 96.00 83 ARG A CA 1
ATOM 622 C C . ARG A 1 83 ? 6.076 -4.227 -2.499 1.00 96.00 83 ARG A C 1
ATOM 624 O O . ARG A 1 83 ? 6.613 -5.014 -1.734 1.00 96.00 83 ARG A O 1
ATOM 631 N N . PHE A 1 84 ? 4.985 -3.535 -2.185 1.00 97.75 84 PHE A N 1
ATOM 632 C CA . PHE A 1 84 ? 4.213 -3.791 -0.962 1.00 97.75 84 PHE A CA 1
ATOM 633 C C . PHE A 1 84 ? 3.070 -4.723 -1.314 1.00 97.75 84 PHE A C 1
ATOM 635 O O . PHE A 1 84 ? 2.320 -4.416 -2.241 1.00 97.75 84 PHE A O 1
ATOM 642 N N . HIS A 1 85 ? 2.969 -5.849 -0.621 1.00 98.50 85 HIS A N 1
ATOM 643 C CA . HIS A 1 85 ? 1.992 -6.887 -0.923 1.00 98.50 85 HIS A CA 1
ATOM 644 C C . HIS A 1 85 ? 0.813 -6.810 0.042 1.00 98.50 85 HIS A C 1
ATOM 646 O O . HIS A 1 85 ? 0.984 -6.532 1.228 1.00 98.50 85 HIS A O 1
ATOM 652 N N . ALA A 1 86 ? -0.375 -7.084 -0.482 1.00 98.50 86 ALA A N 1
ATOM 653 C CA . ALA A 1 86 ? -1.619 -7.113 0.262 1.00 98.50 86 ALA A CA 1
ATOM 654 C C . ALA A 1 86 ? -2.458 -8.334 -0.089 1.00 98.50 86 ALA A C 1
ATOM 656 O O . ALA A 1 86 ? -2.307 -8.933 -1.156 1.00 98.50 86 ALA A O 1
ATOM 657 N N . LYS A 1 87 ? -3.356 -8.669 0.827 1.00 98.50 87 LYS A N 1
ATOM 658 C CA . LYS A 1 87 ? -4.335 -9.738 0.676 1.00 98.50 87 LYS A CA 1
ATOM 659 C C . LYS A 1 87 ? -5.714 -9.247 1.087 1.00 98.50 87 LYS A C 1
ATOM 661 O O . LYS A 1 87 ? -5.814 -8.365 1.939 1.00 98.50 87 LYS A O 1
ATOM 666 N N . PHE A 1 88 ? -6.754 -9.808 0.495 1.00 98.50 88 PHE A N 1
ATOM 667 C CA . PHE A 1 88 ? -8.123 -9.537 0.896 1.00 98.50 88 PHE A CA 1
ATOM 668 C C . PHE A 1 88 ? -8.464 -10.302 2.178 1.00 98.50 88 PHE A C 1
ATOM 670 O O . PHE A 1 88 ? -8.198 -11.498 2.301 1.00 98.50 88 PHE A O 1
ATOM 677 N N . ILE A 1 89 ? -9.044 -9.592 3.142 1.00 97.62 89 ILE A N 1
ATOM 678 C CA . ILE A 1 89 ? -9.630 -10.141 4.367 1.00 97.62 89 ILE A CA 1
ATOM 679 C C . ILE A 1 89 ? -10.981 -9.452 4.518 1.00 97.62 89 ILE A C 1
ATOM 681 O O . ILE A 1 89 ? -11.009 -8.233 4.657 1.00 97.62 89 ILE A O 1
ATOM 685 N N . ASP A 1 90 ? -12.077 -10.207 4.430 1.00 96.12 90 ASP A N 1
ATOM 686 C CA . ASP A 1 90 ? -13.444 -9.669 4.509 1.00 96.12 90 ASP A CA 1
ATOM 687 C C . ASP A 1 90 ? -13.657 -8.445 3.588 1.00 96.12 90 ASP A C 1
ATOM 689 O O . ASP A 1 90 ? -14.090 -7.380 4.021 1.00 96.12 90 ASP A O 1
ATOM 693 N N . ASP A 1 91 ? -13.269 -8.584 2.312 1.00 96.56 91 ASP A N 1
ATOM 694 C CA . ASP A 1 91 ? -13.310 -7.546 1.261 1.00 96.56 91 ASP A CA 1
ATOM 695 C C . ASP A 1 91 ? -12.423 -6.303 1.487 1.00 96.56 91 ASP A C 1
ATOM 697 O O . ASP A 1 91 ? -12.416 -5.374 0.675 1.00 96.56 91 ASP A O 1
ATOM 701 N N . ILE A 1 92 ? -11.595 -6.293 2.534 1.00 98.19 92 ILE A N 1
ATOM 702 C CA . ILE A 1 92 ? -10.614 -5.236 2.797 1.00 98.19 92 ILE A CA 1
ATOM 703 C C . ILE A 1 92 ? -9.257 -5.668 2.252 1.00 98.19 92 ILE A C 1
ATOM 705 O O . ILE A 1 92 ? -8.725 -6.714 2.627 1.00 98.19 92 ILE A O 1
ATOM 709 N N . LEU A 1 93 ? -8.648 -4.838 1.402 1.00 98.56 93 LEU A N 1
ATOM 710 C CA . LEU A 1 93 ? -7.281 -5.059 0.954 1.00 98.56 93 LEU A CA 1
ATOM 711 C C . LEU A 1 93 ? -6.303 -4.677 2.075 1.00 98.56 93 LEU A C 1
ATOM 713 O O . LEU A 1 93 ? -5.968 -3.507 2.260 1.00 98.56 93 LEU A O 1
ATOM 717 N N . HIS A 1 94 ? -5.841 -5.669 2.828 1.00 98.69 94 HIS A N 1
ATOM 718 C CA . HIS A 1 94 ? -4.955 -5.472 3.967 1.00 98.69 94 HIS A CA 1
ATOM 719 C C . HIS A 1 94 ? -3.484 -5.628 3.568 1.00 98.69 94 HIS A C 1
ATOM 721 O O . HIS A 1 94 ? -3.080 -6.671 3.045 1.00 98.69 94 HIS A O 1
ATOM 727 N N . PHE A 1 95 ? -2.666 -4.615 3.862 1.00 98.56 95 PHE A N 1
ATOM 728 C CA . PHE A 1 95 ? -1.211 -4.656 3.710 1.00 98.56 95 PHE A CA 1
ATOM 729 C C . PHE A 1 95 ? -0.537 -4.980 5.058 1.00 98.56 95 PHE A C 1
ATOM 731 O O . PHE A 1 95 ? -0.388 -4.080 5.888 1.00 98.56 95 PHE A O 1
ATOM 738 N N . PRO A 1 96 ? -0.070 -6.222 5.293 1.00 98.25 96 PRO A N 1
ATOM 739 C CA . PRO A 1 96 ? 0.469 -6.630 6.594 1.00 98.25 96 PRO A CA 1
ATOM 740 C C . PRO A 1 96 ? 1.941 -6.247 6.817 1.00 98.25 96 PRO A C 1
ATOM 742 O O . PRO A 1 96 ? 2.447 -6.409 7.923 1.00 98.25 96 PRO A O 1
ATOM 745 N N . GLY A 1 97 ? 2.649 -5.767 5.787 1.00 97.88 97 GLY A N 1
ATOM 746 C CA . GLY A 1 97 ? 4.077 -5.434 5.868 1.00 97.88 97 GLY A CA 1
ATOM 747 C C . GLY A 1 97 ? 5.006 -6.400 5.132 1.00 97.88 97 GLY A C 1
ATOM 748 O O . GLY A 1 97 ? 6.194 -6.456 5.441 1.00 97.88 97 GLY A O 1
ATOM 749 N N . LEU A 1 98 ? 4.507 -7.155 4.147 1.00 97.94 98 LEU A N 1
ATOM 750 C CA . LEU A 1 98 ? 5.385 -7.899 3.242 1.00 97.94 98 LEU A CA 1
ATOM 751 C C . LEU A 1 98 ? 5.922 -6.978 2.140 1.00 97.94 98 LEU A C 1
ATOM 753 O O . LEU A 1 98 ? 5.155 -6.363 1.392 1.00 97.94 98 LEU A O 1
ATOM 757 N N . VAL A 1 99 ? 7.250 -6.954 2.004 1.00 96.38 99 VAL A N 1
ATOM 758 C CA . VAL A 1 99 ? 7.959 -6.231 0.945 1.00 96.38 99 VAL A CA 1
ATOM 759 C C . VAL A 1 99 ? 8.882 -7.174 0.193 1.00 96.38 99 VAL A C 1
ATOM 761 O O . VAL A 1 99 ? 9.671 -7.880 0.814 1.00 96.38 99 VAL A O 1
ATOM 764 N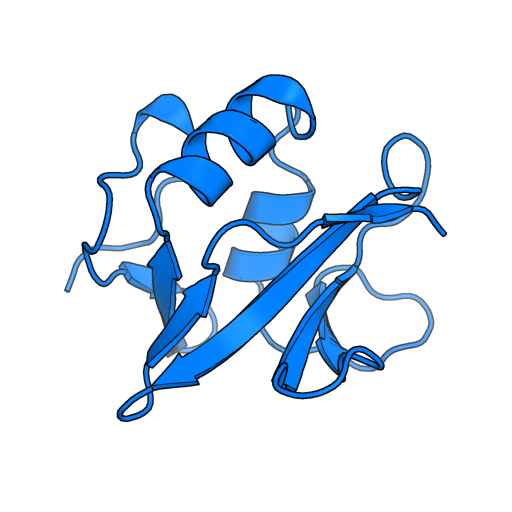 N . THR A 1 100 ? 8.830 -7.134 -1.135 1.00 95.88 100 THR A N 1
ATOM 765 C CA . THR A 1 100 ? 9.828 -7.780 -2.000 1.00 95.88 100 THR A CA 1
ATOM 766 C C . THR A 1 100 ? 10.605 -6.739 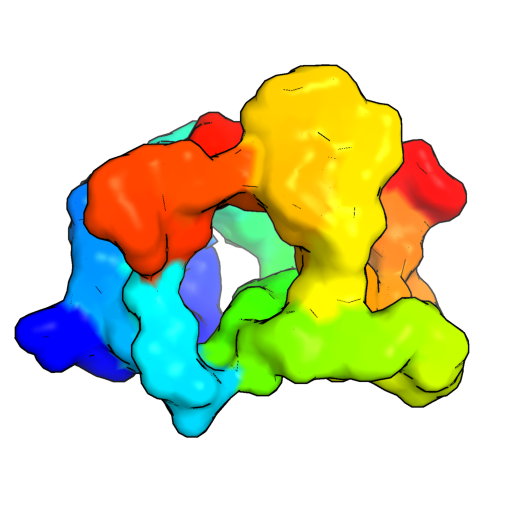-2.796 1.00 95.88 100 THR A C 1
ATOM 768 O O . THR A 1 100 ? 10.145 -5.606 -2.976 1.00 95.88 100 THR A O 1
ATOM 771 N N . GLU A 1 101 ? 11.801 -7.117 -3.239 1.00 91.31 101 GLU A N 1
ATOM 772 C CA . GLU A 1 101 ? 12.641 -6.350 -4.163 1.00 91.31 101 GLU A CA 1
ATOM 773 C C . GLU A 1 101 ? 12.641 -7.044 -5.529 1.00 91.31 101 GLU A C 1
ATOM 775 O O . GLU A 1 101 ? 12.527 -8.269 -5.601 1.00 91.31 101 GLU A O 1
ATOM 780 N N . HIS A 1 102 ? 12.703 -6.263 -6.605 1.00 72.12 102 HIS A N 1
ATOM 781 C CA . HIS A 1 102 ? 12.400 -6.710 -7.960 1.00 72.12 102 HIS A CA 1
ATOM 782 C C . HIS A 1 102 ? 13.315 -6.099 -9.015 1.00 72.12 102 HIS A C 1
ATOM 784 O O . HIS A 1 102 ? 13.774 -4.951 -8.811 1.00 72.12 102 HIS A O 1
#

Secondary structure (DSSP, 8-state):
-EEPPSSGGGPPTT--EE-TTS-EEEE-HHHHHHHHHH-TT-HHHHHHHH-B--SSS--EEEE--STT--EEEE--STT-SEEEEEEEETTEEEEEEEEEE-

pLDDT: mean 95.2, std 5.02, range [72.12, 98.69]

Organism: NCBI:txid2794033

Foldseek 3Di:
DAAQDLALVPADAPDWHQAPVRAIEGEHPLQSVVCVVQVVVSQQVVQDSVADDDPPPDFHWDQDPDPQFGIWGAGDDPSRQKIFTFHDDPRYTYGYNDMDGD

Radius of gyration: 11.95 Å; chains: 1; bounding box: 28×28×30 Å